Protein AF-A0AAJ7UCP9-F1 (afdb_monomer)

pLDDT: mean 80.77, std 21.47, range [36.91, 97.5]

Structure (mmCIF, N/CA/C/O backbone):
data_AF-A0AAJ7UCP9-F1
#
_entry.id   AF-A0AAJ7UCP9-F1
#
loop_
_atom_site.group_PDB
_atom_site.id
_atom_site.type_symbol
_atom_site.label_atom_id
_atom_site.label_alt_id
_atom_site.label_comp_id
_atom_site.label_asym_id
_atom_site.label_entity_id
_atom_site.label_seq_id
_atom_site.pdbx_PDB_ins_code
_atom_site.Cartn_x
_atom_site.Cartn_y
_atom_site.Cartn_z
_atom_site.occupancy
_atom_site.B_iso_or_equiv
_atom_site.auth_seq_id
_atom_site.auth_comp_id
_atom_site.auth_asym_id
_atom_site.auth_atom_id
_atom_site.pdbx_PDB_model_num
ATOM 1 N N . MET A 1 1 ? -4.574 -0.780 25.353 1.00 46.28 1 MET A N 1
ATOM 2 C CA . MET A 1 1 ? -3.978 -1.548 24.231 1.00 46.28 1 MET A CA 1
ATOM 3 C C . MET A 1 1 ? -4.463 -1.150 22.820 1.00 46.28 1 MET A C 1
ATOM 5 O O . MET A 1 1 ? -3.881 -1.641 21.863 1.00 46.28 1 MET A O 1
ATOM 9 N N . SER A 1 2 ? -5.448 -0.257 22.624 1.00 55.25 2 SER A N 1
ATOM 10 C CA . SER A 1 2 ? -5.991 0.068 21.282 1.00 55.25 2 SER A CA 1
ATOM 11 C C . SER A 1 2 ? -5.187 1.094 20.460 1.00 55.25 2 SER A C 1
ATOM 13 O O . SER A 1 2 ? -5.271 1.090 19.234 1.00 55.25 2 SER A O 1
ATOM 15 N N . ASN A 1 3 ? -4.373 1.949 21.095 1.00 64.62 3 ASN A N 1
ATOM 16 C CA . ASN A 1 3 ? -3.638 3.004 20.380 1.00 64.62 3 ASN A CA 1
ATOM 17 C C . ASN A 1 3 ? -2.491 2.474 19.493 1.00 64.62 3 ASN A C 1
ATOM 19 O O . ASN A 1 3 ? -2.240 3.058 18.444 1.00 64.62 3 ASN A O 1
ATOM 23 N N . SER A 1 4 ? -1.841 1.352 19.837 1.00 82.81 4 SER A N 1
ATOM 24 C CA . SER A 1 4 ? -0.689 0.834 19.065 1.00 82.81 4 SER A CA 1
ATOM 25 C C . SER A 1 4 ? -1.065 0.438 17.635 1.00 82.81 4 SER A C 1
ATOM 27 O O . SER A 1 4 ? -0.449 0.899 16.676 1.00 82.81 4 SER A O 1
ATOM 29 N N . LEU A 1 5 ? -2.137 -0.347 17.475 1.00 90.31 5 LEU A N 1
ATOM 30 C CA . LEU A 1 5 ? -2.531 -0.874 16.165 1.00 90.31 5 LEU A CA 1
ATOM 31 C C . LEU A 1 5 ? -2.939 0.239 15.199 1.00 90.31 5 LEU A C 1
ATOM 33 O O . LE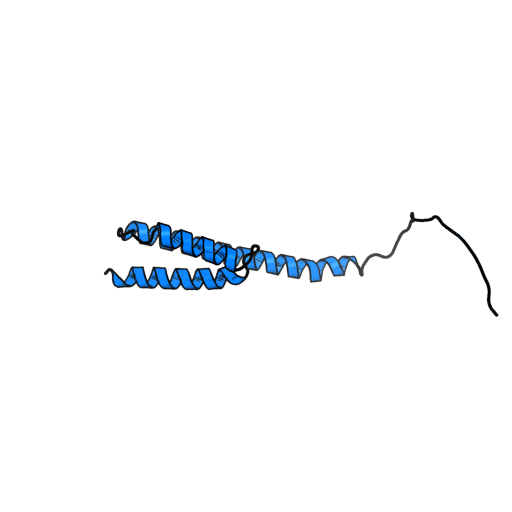U A 1 5 ? -2.591 0.203 14.022 1.00 90.31 5 LEU A O 1
ATOM 37 N N . ARG A 1 6 ? -3.619 1.280 15.694 1.00 90.75 6 ARG A N 1
ATOM 38 C CA . ARG A 1 6 ? -3.981 2.437 14.868 1.00 90.75 6 ARG A CA 1
ATOM 39 C C . ARG A 1 6 ? -2.742 3.158 14.335 1.00 90.75 6 ARG A C 1
ATOM 41 O O . ARG A 1 6 ? -2.719 3.543 13.166 1.00 90.75 6 ARG A O 1
ATOM 48 N N . HIS A 1 7 ? -1.714 3.325 15.167 1.00 94.12 7 HIS A N 1
ATOM 49 C CA . HIS A 1 7 ? -0.445 3.906 14.732 1.00 94.12 7 HIS A CA 1
ATOM 50 C C . HIS A 1 7 ? 0.233 3.043 13.662 1.00 94.12 7 HIS A C 1
ATOM 52 O O . HIS A 1 7 ? 0.639 3.580 12.632 1.00 94.12 7 HIS A O 1
ATOM 58 N N . GLU A 1 8 ? 0.291 1.724 13.852 1.00 94.88 8 GLU A N 1
ATOM 59 C CA . GLU A 1 8 ? 0.863 0.792 12.871 1.00 94.88 8 GLU A CA 1
ATOM 60 C C . GLU A 1 8 ? 0.142 0.850 11.517 1.00 94.88 8 GLU A C 1
ATOM 62 O O . GLU A 1 8 ? 0.791 0.924 10.474 1.00 94.88 8 GLU A O 1
ATOM 67 N N . VAL A 1 9 ? -1.195 0.902 11.520 1.00 95.38 9 VAL A N 1
ATOM 68 C CA . VAL A 1 9 ? -2.006 1.020 10.295 1.00 95.38 9 VAL A CA 1
ATOM 69 C C . VAL A 1 9 ? -1.691 2.316 9.549 1.00 95.38 9 VAL A C 1
ATOM 71 O O . VAL A 1 9 ? -1.508 2.304 8.329 1.00 95.38 9 VAL A O 1
ATOM 74 N N . ILE A 1 10 ? -1.586 3.438 10.267 1.00 95.25 10 ILE A N 1
ATOM 75 C CA . ILE A 1 10 ? -1.259 4.737 9.665 1.00 95.25 10 ILE A CA 1
ATOM 76 C C . ILE A 1 10 ? 0.153 4.724 9.069 1.00 95.25 10 ILE A C 1
ATOM 78 O O . ILE A 1 10 ? 0.353 5.245 7.968 1.00 95.25 10 ILE A O 1
ATOM 82 N N . GLN A 1 11 ? 1.127 4.138 9.769 1.00 96.69 11 GLN A N 1
ATOM 83 C CA . GLN A 1 11 ? 2.495 4.032 9.259 1.00 96.69 11 GLN A CA 1
ATOM 84 C C . GLN A 1 11 ? 2.555 3.166 8.004 1.00 96.69 11 GLN A C 1
ATOM 86 O O . GLN A 1 11 ? 3.121 3.590 6.995 1.00 96.69 11 GLN A O 1
ATOM 91 N N . LEU A 1 12 ? 1.885 2.013 8.018 1.00 97.25 12 LEU A N 1
ATOM 92 C CA . LEU A 1 12 ? 1.807 1.134 6.858 1.00 97.25 12 LEU A CA 1
ATOM 93 C C . LEU A 1 12 ? 1.178 1.839 5.651 1.00 97.25 12 LEU A C 1
ATOM 95 O O . LEU A 1 12 ? 1.696 1.743 4.540 1.00 97.25 12 LEU A O 1
ATOM 99 N N . TYR A 1 13 ? 0.100 2.601 5.854 1.00 97.06 13 TYR A N 1
ATOM 100 C CA . TYR A 1 13 ? -0.527 3.373 4.781 1.00 97.06 13 TYR A CA 1
ATOM 101 C C . TYR A 1 13 ? 0.448 4.380 4.151 1.00 97.06 13 TYR A C 1
ATOM 103 O O . TYR A 1 13 ? 0.542 4.471 2.926 1.00 97.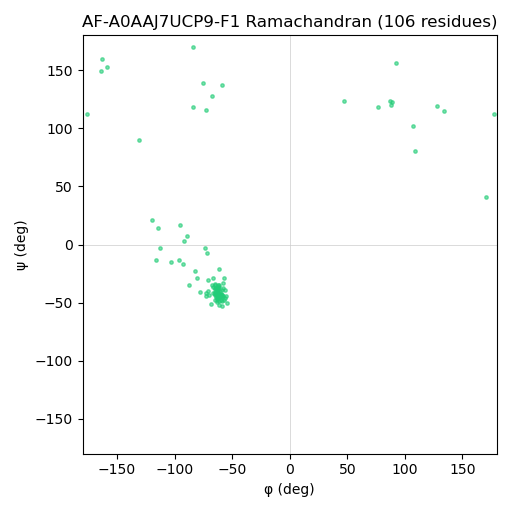06 13 TYR A O 1
ATOM 111 N N . LYS A 1 14 ? 1.209 5.114 4.974 1.00 97.06 14 LYS A N 1
ATOM 112 C CA . LYS A 1 14 ? 2.216 6.075 4.496 1.00 97.06 14 LYS A CA 1
ATOM 113 C C . LYS A 1 14 ? 3.356 5.385 3.746 1.00 97.06 14 LYS A C 1
ATOM 115 O O . LYS A 1 14 ? 3.746 5.863 2.681 1.00 97.06 14 LYS A O 1
ATOM 120 N N . GLN A 1 15 ? 3.849 4.262 4.266 1.00 97.00 15 GLN A N 1
ATOM 121 C CA . GLN A 1 15 ? 4.907 3.477 3.632 1.00 97.00 15 GLN A CA 1
ATOM 122 C C . GLN A 1 15 ? 4.462 2.955 2.261 1.00 97.00 15 GLN A C 1
ATOM 124 O O . GLN A 1 15 ? 5.152 3.166 1.266 1.00 97.00 15 GLN A O 1
ATOM 129 N N . LEU A 1 16 ? 3.270 2.356 2.175 1.00 96.88 16 LEU A N 1
ATOM 130 C CA . LEU A 1 16 ? 2.724 1.868 0.908 1.00 96.88 16 LEU A CA 1
ATOM 131 C C . LEU A 1 16 ? 2.493 3.002 -0.093 1.00 96.88 16 LEU A C 1
ATOM 133 O O . LEU A 1 16 ? 2.766 2.835 -1.279 1.00 96.88 16 LEU A O 1
ATOM 137 N N . LEU A 1 17 ? 2.040 4.172 0.363 1.00 96.19 17 LEU A N 1
ATOM 138 C CA . LEU A 1 17 ? 1.872 5.338 -0.503 1.00 96.19 17 LEU A CA 1
ATOM 139 C C . LEU A 1 17 ? 3.210 5.841 -1.066 1.00 96.19 17 LEU A C 1
ATOM 141 O O . LEU A 1 17 ? 3.252 6.312 -2.201 1.00 96.19 17 LEU A O 1
ATOM 145 N N . HIS A 1 18 ? 4.290 5.751 -0.288 1.00 95.50 18 HIS A N 1
ATOM 146 C CA . HIS A 1 18 ? 5.636 6.088 -0.744 1.00 95.50 18 HIS A CA 1
ATOM 147 C C . HIS A 1 18 ? 6.144 5.085 -1.788 1.00 95.50 18 HIS A C 1
ATOM 149 O O . HIS A 1 18 ? 6.515 5.495 -2.888 1.00 95.50 18 HIS A O 1
ATOM 155 N N . LEU A 1 19 ? 6.077 3.785 -1.485 1.00 94.88 19 LEU A N 1
ATOM 156 C CA . LEU A 1 19 ? 6.513 2.712 -2.387 1.00 94.88 19 LEU A CA 1
ATOM 157 C C . LEU A 1 19 ? 5.710 2.687 -3.698 1.00 94.88 19 LEU A C 1
ATOM 159 O O . LEU A 1 19 ? 6.251 2.452 -4.774 1.00 94.88 19 LEU A O 1
ATOM 163 N N . GLY A 1 20 ? 4.413 2.990 -3.632 1.00 94.25 20 GLY A N 1
ATOM 164 C CA . GLY A 1 20 ? 3.518 2.995 -4.787 1.00 94.25 20 GLY A CA 1
ATOM 165 C C . GLY A 1 20 ? 3.695 4.161 -5.767 1.00 94.25 20 GLY A C 1
ATOM 166 O O . GLY A 1 20 ? 2.999 4.196 -6.782 1.00 94.25 20 GLY A O 1
ATOM 167 N N . ARG A 1 21 ? 4.594 5.124 -5.509 1.00 93.06 21 ARG A N 1
ATOM 168 C CA . ARG A 1 21 ? 4.817 6.280 -6.405 1.00 93.06 21 ARG A CA 1
ATOM 169 C C . ARG A 1 21 ? 5.317 5.871 -7.784 1.00 93.06 21 ARG A C 1
ATOM 171 O O . ARG A 1 21 ? 4.930 6.474 -8.779 1.00 93.06 21 ARG A O 1
ATOM 178 N N . GLU A 1 22 ? 6.132 4.826 -7.838 1.00 87.75 22 GLU A N 1
ATOM 179 C CA . GLU A 1 22 ? 6.690 4.298 -9.083 1.00 87.75 22 GLU A CA 1
ATOM 180 C C . GLU A 1 22 ? 5.884 3.128 -9.658 1.00 87.75 22 GLU A C 1
ATOM 182 O O . GLU A 1 22 ? 6.379 2.361 -10.489 1.00 87.75 22 GLU A O 1
ATOM 187 N N . TYR A 1 23 ? 4.639 2.954 -9.207 1.00 92.94 23 TYR A N 1
ATOM 188 C CA . TYR A 1 23 ? 3.800 1.872 -9.692 1.00 92.94 23 TYR A CA 1
ATOM 189 C C . TYR A 1 23 ? 3.613 1.976 -11.220 1.00 92.94 23 TYR A C 1
ATOM 191 O O . TYR A 1 23 ? 3.336 3.071 -11.713 1.00 92.94 23 TYR A O 1
ATOM 199 N N . PRO A 1 24 ? 3.692 0.870 -11.991 1.00 90.81 24 PRO A N 1
ATOM 200 C CA . PRO A 1 24 ? 3.686 0.927 -13.459 1.00 90.81 24 PRO A CA 1
ATOM 201 C C . PRO A 1 24 ? 2.465 1.612 -14.083 1.00 90.81 24 PRO A C 1
ATOM 203 O O . PRO A 1 24 ? 2.566 2.180 -15.162 1.00 90.81 24 PRO A O 1
ATOM 206 N N . LYS A 1 25 ? 1.309 1.569 -13.407 1.00 92.81 25 LYS A N 1
ATOM 207 C CA . LYS A 1 25 ? 0.068 2.234 -13.850 1.00 92.81 25 LYS A CA 1
ATOM 208 C C . LYS A 1 25 ? -0.075 3.676 -13.338 1.00 92.81 25 LYS A C 1
ATOM 210 O O . LYS A 1 25 ? -1.132 4.277 -13.495 1.00 92.81 25 LYS A O 1
ATOM 215 N N . GLY A 1 26 ? 0.960 4.211 -12.696 1.00 93.62 26 GLY A N 1
ATOM 216 C CA . GLY A 1 26 ? 0.993 5.547 -12.111 1.00 93.62 26 GLY A CA 1
ATOM 217 C C . GLY A 1 26 ? 0.580 5.602 -10.637 1.00 93.62 26 GLY A C 1
ATOM 218 O O . GLY A 1 26 ? -0.172 4.763 -10.127 1.00 93.62 26 GLY A O 1
ATOM 219 N N . ALA A 1 27 ? 1.059 6.646 -9.957 1.00 94.31 27 ALA A N 1
ATOM 220 C CA . ALA A 1 27 ? 0.846 6.867 -8.527 1.00 94.31 27 ALA A CA 1
ATOM 221 C C . ALA A 1 27 ? -0.633 7.090 -8.161 1.00 94.31 27 ALA A C 1
ATOM 223 O O . ALA A 1 27 ? -1.088 6.599 -7.128 1.00 94.31 27 ALA A O 1
ATOM 224 N N . ALA A 1 28 ? -1.398 7.797 -9.003 1.00 95.31 28 ALA A N 1
ATOM 225 C CA . ALA A 1 28 ? -2.823 8.056 -8.771 1.00 95.31 28 ALA A CA 1
ATOM 226 C C . ALA A 1 28 ? -3.638 6.752 -8.759 1.00 95.31 28 ALA A C 1
ATOM 228 O O . ALA A 1 28 ? -4.365 6.477 -7.804 1.00 95.31 28 ALA A O 1
ATOM 229 N N . TYR A 1 29 ? -3.414 5.891 -9.758 1.00 95.94 29 TYR A N 1
ATOM 230 C CA . TYR A 1 29 ? -4.052 4.578 -9.843 1.00 95.94 29 TYR A CA 1
ATOM 231 C C . TYR A 1 29 ? -3.782 3.731 -8.593 1.00 95.94 29 TYR A C 1
ATOM 233 O O . TYR A 1 29 ? -4.697 3.124 -8.026 1.00 95.94 29 TYR A O 1
ATOM 241 N N . PHE A 1 30 ? -2.523 3.695 -8.143 1.00 96.31 30 PHE A N 1
ATOM 242 C CA . PHE A 1 30 ? -2.150 2.956 -6.941 1.00 96.31 30 PHE A CA 1
ATOM 243 C C . PHE A 1 30 ? -2.807 3.546 -5.688 1.00 96.31 30 PHE A C 1
ATOM 245 O O . PHE A 1 30 ? -3.426 2.808 -4.918 1.00 96.31 30 PHE A O 1
ATOM 252 N N . ARG A 1 31 ? -2.735 4.871 -5.508 1.00 96.56 31 ARG A N 1
ATOM 253 C CA . ARG A 1 31 ? -3.324 5.587 -4.368 1.00 96.56 31 ARG A CA 1
ATOM 254 C C . ARG A 1 31 ? -4.817 5.306 -4.230 1.00 96.56 31 ARG A C 1
ATOM 256 O O . ARG A 1 31 ? -5.272 5.018 -3.125 1.00 96.56 31 ARG A O 1
ATOM 263 N N . ASP A 1 32 ? -5.571 5.332 -5.324 1.00 97.44 32 ASP A N 1
ATOM 264 C CA . ASP A 1 32 ? -7.016 5.094 -5.276 1.00 97.44 32 ASP A CA 1
ATOM 265 C C . ASP A 1 32 ? -7.358 3.655 -4.888 1.00 97.44 32 ASP A C 1
ATOM 267 O O . ASP A 1 32 ? -8.360 3.396 -4.217 1.00 97.44 32 ASP A O 1
ATOM 271 N N . ARG A 1 33 ? -6.541 2.685 -5.311 1.00 96.06 33 ARG A N 1
ATOM 272 C CA . ARG A 1 33 ? -6.708 1.275 -4.926 1.00 96.06 33 ARG A CA 1
ATOM 273 C C . ARG A 1 33 ? -6.319 1.043 -3.473 1.00 96.06 33 ARG A C 1
ATOM 275 O O . ARG A 1 33 ? -7.051 0.354 -2.763 1.00 96.06 33 ARG A O 1
ATOM 282 N N . LEU A 1 34 ? -5.226 1.658 -3.027 1.00 96.50 34 LEU A N 1
ATOM 283 C CA . LEU A 1 34 ? -4.786 1.622 -1.638 1.00 96.50 34 LEU A CA 1
ATOM 284 C C . LEU A 1 34 ? -5.871 2.199 -0.724 1.00 96.50 34 LEU A C 1
ATOM 286 O O . LEU A 1 34 ? -6.336 1.513 0.182 1.00 96.50 34 LEU A O 1
ATOM 290 N N . LYS A 1 35 ? -6.352 3.413 -1.023 1.00 96.75 35 LYS A N 1
ATOM 291 C CA . LYS A 1 35 ? -7.417 4.079 -0.263 1.00 96.75 35 LYS A CA 1
ATOM 292 C C . LYS A 1 35 ? -8.662 3.198 -0.159 1.00 96.75 35 LYS A C 1
ATOM 294 O O . LYS A 1 35 ? -9.128 2.949 0.947 1.00 96.75 35 LYS A O 1
ATOM 299 N N . ARG A 1 36 ? -9.150 2.660 -1.284 1.00 97.06 36 ARG A N 1
ATOM 300 C CA . ARG A 1 36 ? -10.309 1.750 -1.302 1.00 97.06 36 ARG A CA 1
ATOM 301 C C . ARG A 1 36 ? -10.089 0.502 -0.448 1.00 97.06 36 ARG A C 1
ATOM 303 O O . ARG A 1 36 ? -11.006 0.059 0.233 1.00 97.06 36 ARG A O 1
ATOM 310 N N . SER A 1 37 ? -8.884 -0.068 -0.456 1.00 95.19 37 SER A N 1
ATOM 311 C CA . SER A 1 37 ? -8.577 -1.252 0.352 1.00 95.19 37 SER A CA 1
ATOM 312 C C . SER A 1 37 ? -8.614 -0.974 1.854 1.00 95.19 37 SER A C 1
ATOM 314 O O . SER A 1 37 ? -9.149 -1.789 2.600 1.00 95.19 37 SER A O 1
ATOM 316 N N . PHE A 1 38 ? -8.078 0.166 2.292 1.00 95.75 38 PHE A N 1
ATOM 317 C CA . PHE A 1 38 ? -8.112 0.564 3.702 1.00 95.75 38 PHE A CA 1
ATOM 318 C C . PHE A 1 38 ? -9.528 0.959 4.135 1.00 95.75 38 PHE A C 1
ATOM 320 O O . PHE A 1 38 ? -9.968 0.548 5.200 1.00 95.75 38 PHE A O 1
ATOM 327 N N . GLN A 1 39 ? -10.275 1.671 3.284 1.00 95.88 39 GLN A N 1
ATOM 328 C CA . GLN A 1 39 ? -11.666 2.046 3.564 1.00 95.88 39 GLN A CA 1
ATOM 329 C C . GLN A 1 39 ? -12.578 0.831 3.762 1.00 95.88 39 GLN A C 1
ATOM 331 O O . GLN A 1 39 ? -13.389 0.836 4.677 1.00 95.88 39 GLN A O 1
ATOM 336 N N . ARG A 1 40 ? -12.414 -0.233 2.964 1.00 95.62 40 ARG A N 1
ATOM 337 C CA . ARG A 1 40 ? -13.204 -1.470 3.117 1.00 95.62 40 ARG A CA 1
ATOM 338 C C . ARG A 1 40 ? -13.021 -2.177 4.462 1.00 95.62 40 ARG A C 1
ATOM 340 O O . ARG A 1 40 ? -13.875 -2.970 4.821 1.00 95.62 40 ARG A 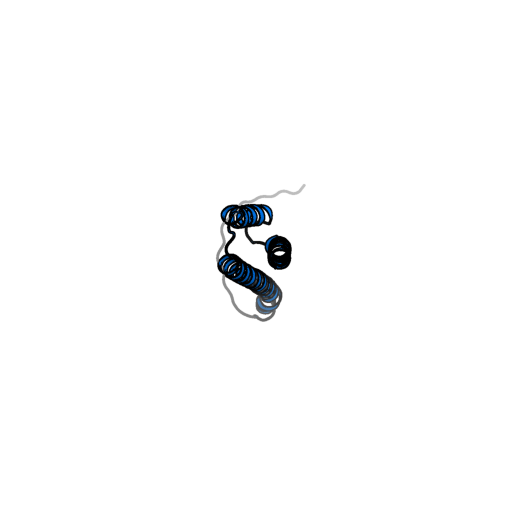O 1
ATOM 347 N N . ASN A 1 41 ? -11.921 -1.921 5.169 1.00 92.88 41 ASN A N 1
ATOM 348 C CA . ASN A 1 41 ? -11.615 -2.542 6.460 1.00 92.88 41 ASN A CA 1
ATOM 349 C C . ASN A 1 41 ? -11.615 -1.515 7.610 1.00 92.88 41 ASN A C 1
ATOM 351 O O . ASN A 1 41 ? -11.081 -1.798 8.676 1.00 92.88 41 ASN A O 1
ATOM 355 N N . ALA A 1 42 ? -12.153 -0.307 7.396 1.00 91.69 42 ALA A N 1
ATOM 356 C CA . ALA A 1 42 ? -12.072 0.784 8.370 1.00 91.69 42 ALA A CA 1
ATOM 357 C C . ALA A 1 42 ? -12.867 0.509 9.657 1.00 91.69 42 ALA A C 1
ATOM 359 O O . ALA A 1 42 ? -12.478 0.986 10.721 1.00 91.69 42 ALA A O 1
ATOM 360 N N . ASP A 1 43 ? -13.940 -0.276 9.550 1.00 93.25 43 ASP A N 1
ATOM 361 C CA . ASP A 1 43 ? -14.828 -0.617 10.664 1.00 93.25 43 ASP A CA 1
ATOM 362 C C . ASP A 1 43 ? -14.432 -1.917 11.382 1.00 93.25 43 ASP A C 1
ATOM 364 O O . ASP A 1 43 ? -15.122 -2.338 12.310 1.00 93.25 43 ASP A O 1
ATOM 368 N N . GLU A 1 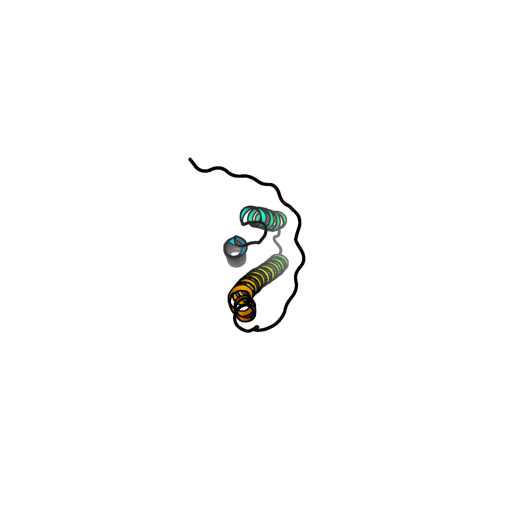44 ? -13.328 -2.558 10.980 1.00 93.44 44 GLU A N 1
ATOM 369 C CA . GLU A 1 44 ? -12.833 -3.761 11.648 1.00 93.44 44 GLU A CA 1
ATOM 370 C C . GLU A 1 44 ? -12.331 -3.416 13.057 1.00 93.44 44 GLU A C 1
ATOM 372 O O . GLU A 1 44 ? -11.519 -2.506 13.246 1.00 93.44 44 GLU A O 1
ATOM 377 N N . ARG A 1 45 ? -12.829 -4.145 14.060 1.00 92.38 45 ARG A N 1
ATOM 378 C CA . ARG A 1 45 ? -12.524 -3.913 15.483 1.00 92.38 45 ARG A CA 1
ATOM 379 C C . ARG A 1 45 ? -11.779 -5.070 16.125 1.00 92.38 45 ARG A C 1
ATOM 381 O O . ARG A 1 45 ? -11.253 -4.902 17.223 1.00 92.38 45 ARG A O 1
ATOM 388 N N . ASP A 1 46 ? -11.730 -6.216 15.455 1.00 94.06 46 ASP A N 1
ATOM 389 C CA . ASP A 1 46 ? -11.029 -7.396 15.930 1.00 94.06 46 ASP A CA 1
ATOM 390 C C . ASP A 1 46 ? -9.500 -7.202 15.821 1.00 94.06 46 ASP A C 1
ATOM 392 O O . ASP A 1 46 ? -8.963 -7.073 14.711 1.00 94.06 46 ASP A O 1
ATOM 396 N N . PRO A 1 47 ? -8.765 -7.187 16.951 1.00 92.62 47 PRO A N 1
ATOM 397 C CA . PRO A 1 47 ? -7.318 -7.002 16.953 1.00 92.62 47 PRO A CA 1
ATOM 398 C C . PRO A 1 47 ? -6.557 -8.052 16.138 1.00 92.62 47 PRO A C 1
ATOM 400 O O . PRO A 1 47 ? -5.518 -7.722 15.562 1.00 92.62 47 PRO A O 1
ATOM 403 N N . GLU A 1 48 ? -7.035 -9.297 16.080 1.00 94.38 48 GLU A N 1
ATOM 404 C CA . GLU A 1 48 ? -6.353 -10.373 15.354 1.00 94.38 48 GLU A CA 1
ATOM 405 C C . GLU A 1 48 ? -6.484 -10.181 13.845 1.00 94.38 48 GLU A C 1
ATOM 407 O O . GLU A 1 48 ? -5.487 -10.227 13.115 1.00 94.38 48 GLU A O 1
ATOM 412 N N . LYS A 1 49 ? -7.686 -9.835 13.374 1.00 95.25 49 LYS A N 1
ATOM 413 C CA . LYS A 1 49 ? -7.913 -9.495 11.964 1.00 95.25 49 LYS A CA 1
ATOM 414 C C . LYS A 1 49 ? -7.128 -8.262 11.541 1.00 95.25 49 LYS A C 1
ATOM 416 O O . LYS A 1 49 ? -6.536 -8.261 10.462 1.00 95.25 49 LYS A O 1
ATOM 421 N N . ILE A 1 50 ? -7.053 -7.233 12.390 1.00 94.94 50 ILE A N 1
ATOM 422 C CA . ILE A 1 50 ? -6.241 -6.039 12.110 1.00 94.94 50 ILE A CA 1
ATOM 423 C C . ILE A 1 50 ? -4.765 -6.422 11.937 1.00 94.94 50 ILE A C 1
ATOM 425 O O . ILE A 1 50 ? -4.117 -5.957 10.998 1.00 94.94 50 ILE A O 1
ATOM 429 N N . ARG A 1 51 ? -4.228 -7.302 12.792 1.00 95.31 51 ARG A N 1
ATOM 430 C CA . ARG A 1 51 ? -2.844 -7.792 12.669 1.00 95.31 51 ARG A CA 1
ATO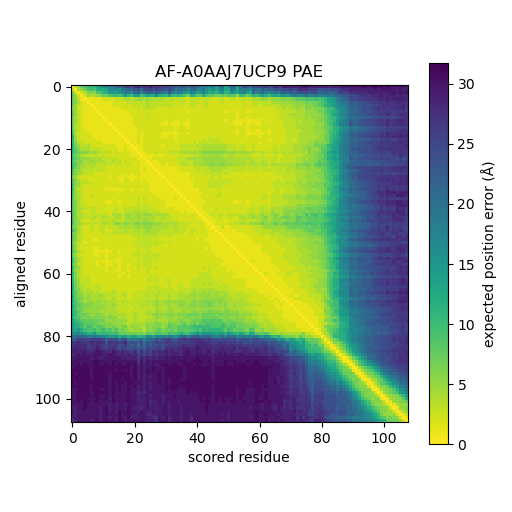M 431 C C . ARG A 1 51 ? -2.621 -8.576 11.378 1.00 95.31 51 ARG A C 1
ATOM 433 O O . ARG A 1 51 ? -1.626 -8.324 10.698 1.00 95.31 51 ARG A O 1
ATOM 440 N N . ALA A 1 52 ? -3.553 -9.449 11.001 1.00 96.25 52 ALA A N 1
ATOM 441 C CA . ALA A 1 52 ? -3.480 -10.192 9.744 1.00 96.25 52 ALA A CA 1
ATOM 442 C C . ALA A 1 52 ? -3.516 -9.257 8.517 1.00 96.25 52 ALA A C 1
ATOM 444 O O . ALA A 1 52 ? -2.742 -9.414 7.569 1.00 96.25 52 ALA A O 1
ATOM 445 N N . LEU A 1 53 ? -4.364 -8.224 8.543 1.00 96.38 53 LEU A N 1
ATOM 446 C CA . LEU A 1 53 ? -4.422 -7.202 7.494 1.00 96.38 53 LEU A CA 1
ATOM 447 C C . LEU A 1 53 ? -3.131 -6.376 7.415 1.00 96.38 53 LEU A C 1
ATOM 449 O O . LEU A 1 53 ? -2.645 -6.097 6.315 1.00 96.38 53 LEU A O 1
ATOM 453 N N . LEU A 1 54 ? -2.552 -6.014 8.563 1.00 96.12 54 LEU A N 1
ATOM 454 C CA . LEU A 1 54 ? -1.253 -5.342 8.641 1.00 96.12 54 LEU A CA 1
ATOM 455 C C . LEU A 1 54 ? -0.143 -6.202 8.028 1.00 96.12 54 LEU A C 1
ATOM 457 O O . LEU A 1 54 ? 0.664 -5.700 7.247 1.00 96.12 54 LEU A O 1
ATOM 461 N N . GLU A 1 55 ? -0.107 -7.495 8.344 1.00 96.88 55 GLU A N 1
ATOM 462 C CA . GLU A 1 55 ? 0.866 -8.428 7.776 1.00 96.88 55 GLU A CA 1
ATOM 463 C C . GLU A 1 55 ? 0.718 -8.557 6.259 1.00 96.88 55 GLU A C 1
ATOM 465 O O . GLU A 1 55 ? 1.705 -8.437 5.527 1.00 96.88 55 GLU A O 1
ATOM 470 N N . ARG A 1 56 ? -0.519 -8.684 5.771 1.00 96.44 56 ARG A N 1
ATOM 471 C CA . ARG A 1 56 ? -0.805 -8.683 4.335 1.00 96.44 56 ARG A CA 1
ATOM 472 C C . ARG A 1 56 ? -0.325 -7.399 3.662 1.00 96.44 56 ARG A C 1
ATOM 474 O O . ARG A 1 56 ? 0.281 -7.455 2.595 1.00 96.44 56 ARG A O 1
ATOM 481 N N . GLY A 1 57 ? -0.564 -6.237 4.265 1.00 96.62 57 GLY A N 1
ATOM 482 C CA . GLY A 1 57 ? -0.085 -4.975 3.705 1.00 96.62 57 GLY A CA 1
ATOM 483 C C . GLY A 1 57 ? 1.445 -4.862 3.722 1.00 96.62 57 GLY A C 1
ATOM 484 O O . GLY A 1 57 ? 2.021 -4.372 2.753 1.00 96.62 57 GLY A O 1
ATOM 485 N N . ARG A 1 58 ? 2.126 -5.382 4.754 1.00 97.31 58 ARG A N 1
ATOM 486 C CA . ARG A 1 58 ? 3.600 -5.480 4.781 1.00 97.31 58 ARG A CA 1
ATOM 487 C C . ARG A 1 58 ? 4.136 -6.385 3.671 1.00 97.31 58 ARG A C 1
ATOM 489 O O . ARG A 1 58 ? 5.144 -6.058 3.051 1.00 97.31 58 ARG A O 1
ATOM 496 N N . TYR A 1 59 ? 3.457 -7.496 3.385 1.00 97.50 59 TYR A N 1
ATOM 497 C CA . TYR A 1 59 ? 3.793 -8.357 2.250 1.00 97.50 59 TYR A CA 1
ATOM 498 C C . TYR A 1 59 ? 3.703 -7.603 0.917 1.00 97.50 59 TYR A C 1
ATOM 500 O O . TYR A 1 59 ? 4.671 -7.603 0.163 1.00 97.50 59 TYR A O 1
ATOM 508 N N . VAL A 1 60 ? 2.614 -6.860 0.688 1.00 95.50 60 VAL A N 1
ATOM 509 C CA . VAL A 1 60 ? 2.460 -6.010 -0.509 1.00 95.50 60 VAL A CA 1
ATOM 510 C C . VAL A 1 60 ? 3.585 -4.973 -0.619 1.00 95.50 60 VAL A C 1
ATOM 512 O O . VAL A 1 60 ? 4.071 -4.708 -1.716 1.00 95.50 60 VAL A O 1
ATOM 515 N N . GLY A 1 61 ? 4.037 -4.399 0.501 1.00 95.94 61 GLY A N 1
ATOM 516 C CA . GLY A 1 61 ? 5.196 -3.500 0.520 1.00 95.94 61 GLY A CA 1
ATOM 517 C C . GLY A 1 61 ? 6.460 -4.158 -0.043 1.00 95.94 61 GLY A C 1
ATOM 518 O O . GLY A 1 61 ? 7.087 -3.605 -0.945 1.00 95.94 61 GLY A O 1
ATOM 519 N N . ARG A 1 62 ? 6.773 -5.380 0.408 1.00 96.31 62 ARG A N 1
ATOM 520 C CA . ARG A 1 62 ? 7.920 -6.161 -0.092 1.00 96.31 62 ARG A CA 1
ATOM 521 C C . ARG A 1 62 ? 7.798 -6.497 -1.580 1.00 96.31 62 ARG A C 1
ATOM 523 O O . ARG A 1 62 ? 8.788 -6.450 -2.304 1.00 96.31 62 ARG A O 1
ATOM 530 N N . GLU A 1 63 ? 6.593 -6.798 -2.063 1.00 94.88 63 GLU A N 1
ATOM 531 C CA . GLU A 1 63 ? 6.363 -7.034 -3.496 1.00 94.88 63 GLU A CA 1
ATOM 532 C C . GLU A 1 63 ? 6.615 -5.779 -4.342 1.00 94.88 63 GLU A C 1
ATOM 534 O O . GLU A 1 63 ? 7.176 -5.870 -5.436 1.00 94.88 63 GLU A O 1
ATOM 539 N N . LEU A 1 64 ? 6.233 -4.598 -3.844 1.00 94.25 64 LEU A N 1
ATOM 540 C CA . LEU A 1 64 ? 6.493 -3.328 -4.529 1.00 94.25 64 LEU A CA 1
ATOM 541 C C . LEU A 1 64 ? 7.994 -3.028 -4.616 1.00 94.25 64 LEU A C 1
ATOM 543 O O . LEU A 1 64 ? 8.472 -2.617 -5.674 1.00 94.25 64 LEU A O 1
ATOM 547 N N . GLU A 1 65 ? 8.741 -3.275 -3.541 1.00 93.44 65 GLU A N 1
ATOM 548 C CA . GLU A 1 65 ? 10.203 -3.151 -3.528 1.00 93.44 65 GLU A CA 1
ATOM 549 C C . GLU A 1 65 ? 10.852 -4.134 -4.512 1.00 93.44 65 GLU A C 1
ATOM 551 O O . GLU A 1 65 ? 11.678 -3.747 -5.342 1.00 93.44 65 GLU A O 1
ATOM 556 N N . ALA A 1 66 ? 10.423 -5.398 -4.507 1.00 94.19 66 ALA A N 1
ATOM 557 C CA . ALA A 1 66 ? 10.906 -6.399 -5.455 1.00 94.19 66 ALA A CA 1
ATOM 558 C C . ALA A 1 66 ? 10.634 -5.984 -6.913 1.00 94.19 66 ALA A C 1
ATOM 560 O O . ALA A 1 66 ? 11.523 -6.063 -7.767 1.00 94.19 66 ALA A O 1
ATOM 561 N N . LEU A 1 67 ? 9.435 -5.469 -7.200 1.00 91.62 67 LEU A N 1
ATOM 562 C CA . LEU A 1 67 ? 9.075 -4.954 -8.521 1.00 91.62 67 LEU A CA 1
ATOM 563 C C . LEU A 1 67 ? 9.993 -3.798 -8.949 1.00 91.62 67 LEU A C 1
ATOM 565 O O . LEU A 1 67 ? 10.440 -3.757 -10.102 1.00 91.62 67 LEU A O 1
ATOM 569 N N . TYR A 1 68 ? 10.305 -2.882 -8.026 1.00 90.69 68 TYR A N 1
ATOM 570 C CA . TYR A 1 68 ? 11.254 -1.795 -8.254 1.00 90.69 68 TYR A CA 1
ATOM 571 C C . TYR A 1 68 ? 12.645 -2.329 -8.629 1.00 90.69 68 TYR A C 1
ATOM 573 O O . TYR A 1 68 ? 13.210 -1.918 -9.650 1.00 90.69 68 TYR A O 1
ATOM 581 N N . HIS A 1 69 ? 13.172 -3.300 -7.875 1.00 91.44 69 HIS A N 1
ATOM 582 C CA . HIS A 1 69 ? 14.476 -3.908 -8.150 1.00 91.44 69 HIS A CA 1
ATOM 583 C C . HIS A 1 69 ? 14.525 -4.595 -9.517 1.00 91.44 69 HIS A C 1
ATOM 585 O O . HIS A 1 69 ? 15.464 -4.366 -10.282 1.00 91.44 69 HIS A O 1
ATOM 591 N N . VAL A 1 70 ? 13.491 -5.363 -9.877 1.00 91.06 70 VAL A N 1
ATOM 592 C CA . VAL A 1 70 ? 13.395 -6.016 -11.193 1.00 91.06 70 VAL A CA 1
ATOM 593 C C . VAL A 1 70 ? 13.393 -4.981 -12.317 1.00 91.06 70 VAL A C 1
ATOM 595 O O . VAL A 1 70 ? 14.094 -5.145 -13.319 1.00 91.06 70 VAL A O 1
ATOM 598 N N . ARG A 1 71 ? 12.640 -3.886 -12.167 1.00 89.19 71 ARG A N 1
ATOM 599 C CA . ARG A 1 71 ? 12.590 -2.812 -13.167 1.00 89.19 71 ARG A CA 1
ATOM 600 C C . ARG A 1 71 ? 13.951 -2.138 -13.336 1.00 89.19 71 ARG A C 1
ATOM 602 O O . ARG A 1 71 ? 14.395 -1.958 -14.473 1.00 89.19 71 ARG A O 1
ATOM 609 N N . LYS A 1 72 ? 14.624 -1.809 -12.228 1.00 89.88 72 LYS A N 1
ATOM 610 C CA . LYS A 1 72 ? 15.961 -1.198 -12.230 1.00 89.88 72 LYS A CA 1
ATOM 611 C C . LYS A 1 72 ? 16.994 -2.129 -12.861 1.00 89.88 72 LYS A C 1
ATOM 613 O O . LYS A 1 72 ? 17.731 -1.700 -13.743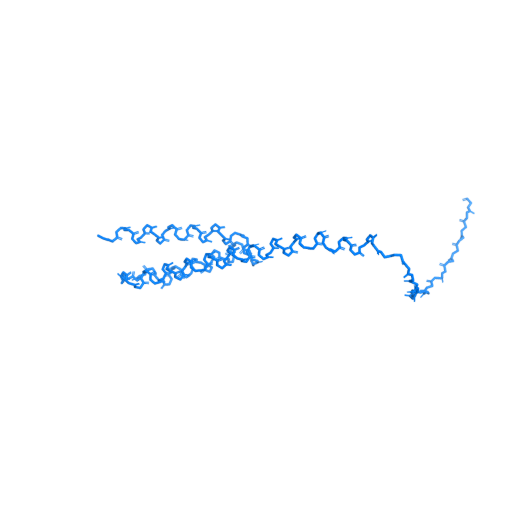 1.00 89.88 72 LYS A O 1
ATOM 618 N N . TYR A 1 73 ? 16.982 -3.409 -12.495 1.00 93.25 73 TYR A N 1
ATOM 619 C CA . TYR A 1 73 ? 17.854 -4.418 -13.090 1.00 93.25 73 TYR A CA 1
ATOM 620 C C . TYR A 1 73 ? 17.618 -4.562 -14.600 1.00 93.25 73 TYR A C 1
ATOM 622 O O . TYR A 1 73 ? 18.568 -4.533 -15.375 1.00 93.25 73 TYR A O 1
ATOM 630 N N . ARG A 1 74 ? 16.359 -4.625 -15.057 1.00 90.00 74 ARG A N 1
ATOM 631 C CA . ARG A 1 74 ? 16.027 -4.669 -16.495 1.00 90.00 74 ARG A CA 1
ATOM 632 C C . ARG A 1 74 ? 16.493 -3.422 -17.249 1.00 90.00 74 ARG A C 1
ATOM 634 O O . ARG A 1 74 ? 16.835 -3.515 -18.425 1.00 90.00 74 ARG A O 1
ATOM 641 N N . ALA A 1 75 ? 16.453 -2.247 -16.624 1.00 89.69 75 ALA A N 1
ATOM 642 C CA . ALA A 1 75 ? 16.975 -1.018 -17.221 1.00 89.69 75 ALA A CA 1
ATOM 643 C C . ALA A 1 75 ? 18.509 -1.040 -17.302 1.00 89.69 75 ALA A C 1
ATOM 645 O O . ALA A 1 75 ? 19.060 -0.720 -18.350 1.00 89.69 75 ALA A O 1
ATOM 646 N N . LEU A 1 76 ? 19.178 -1.483 -16.234 1.00 91.75 76 LEU A N 1
ATOM 647 C CA . LEU A 1 76 ? 20.630 -1.639 -16.186 1.00 91.75 76 LEU A CA 1
ATOM 648 C C . LEU A 1 76 ? 21.109 -2.646 -17.238 1.00 91.75 76 LEU A C 1
ATOM 650 O O . LEU A 1 76 ? 21.930 -2.310 -18.083 1.00 91.75 76 LEU A O 1
ATOM 654 N N . LYS A 1 7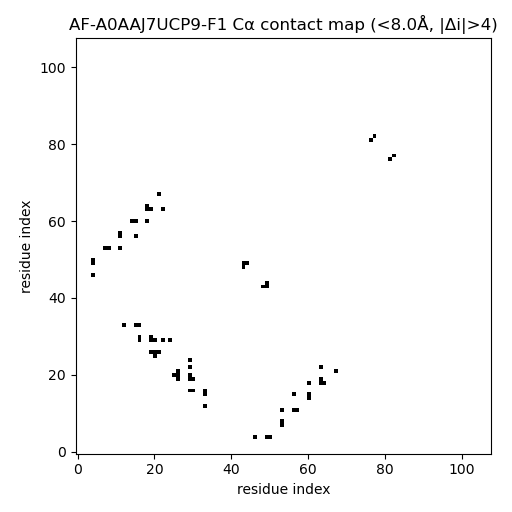7 ? 20.520 -3.847 -17.262 1.00 90.56 77 LYS A N 1
ATOM 655 C CA . LYS A 1 77 ? 20.877 -4.903 -18.214 1.00 90.56 77 LYS A CA 1
ATOM 656 C C . LYS A 1 77 ? 20.758 -4.433 -19.667 1.00 90.56 77 LYS A C 1
ATOM 658 O O . LYS A 1 77 ? 21.617 -4.747 -20.481 1.00 90.56 77 LYS A O 1
ATOM 663 N N . ARG A 1 78 ? 19.721 -3.646 -19.981 1.00 89.25 78 ARG A N 1
ATOM 664 C CA . ARG A 1 78 ? 19.529 -3.066 -21.318 1.00 89.25 78 ARG A CA 1
ATOM 665 C C . ARG A 1 78 ? 20.646 -2.114 -21.733 1.00 89.25 78 ARG A C 1
ATOM 667 O O . ARG A 1 78 ? 20.997 -2.113 -22.898 1.00 89.25 78 ARG A O 1
ATOM 674 N N . ARG A 1 79 ? 21.197 -1.334 -20.804 1.00 88.88 79 ARG A N 1
ATOM 675 C CA . ARG A 1 79 ? 22.279 -0.384 -21.100 1.00 88.88 79 ARG A CA 1
ATOM 676 C C . ARG A 1 79 ? 23.634 -1.072 -21.239 1.00 88.88 79 ARG A C 1
ATOM 678 O O . ARG A 1 79 ? 24.383 -0.738 -22.134 1.00 88.88 79 ARG A O 1
ATOM 685 N N . TYR A 1 80 ? 23.935 -2.043 -20.381 1.00 86.62 80 TYR A N 1
ATOM 686 C CA . TYR A 1 80 ? 25.272 -2.645 -20.356 1.00 86.62 80 TYR A CA 1
ATOM 687 C C . TYR A 1 80 ? 25.443 -3.826 -21.322 1.00 86.62 80 TYR A C 1
ATOM 689 O O . TYR A 1 80 ? 26.509 -3.967 -21.900 1.00 86.62 80 TYR A O 1
ATOM 697 N N . TYR A 1 81 ? 24.416 -4.656 -21.544 1.00 77.31 81 TYR A N 1
ATOM 698 C CA . TYR A 1 81 ? 24.575 -5.900 -22.320 1.00 77.31 81 TYR A CA 1
ATOM 699 C C . TYR A 1 81 ? 24.043 -5.839 -23.761 1.00 77.31 81 TYR A C 1
ATOM 701 O O . TYR A 1 81 ? 24.365 -6.720 -24.547 1.00 77.31 81 TYR A O 1
ATOM 709 N N . TYR A 1 82 ? 23.232 -4.838 -24.132 1.00 62.25 82 TYR A N 1
ATOM 710 C CA . TYR A 1 82 ? 22.818 -4.649 -25.537 1.00 62.25 82 TYR A CA 1
ATOM 711 C C . TYR A 1 82 ? 23.742 -3.697 -26.314 1.00 62.25 82 TYR A C 1
ATOM 713 O O . TYR A 1 82 ? 23.713 -3.707 -27.545 1.00 62.25 82 TYR A O 1
ATOM 721 N N . ASP A 1 83 ? 24.562 -2.897 -25.626 1.00 56.09 83 ASP A N 1
ATOM 722 C CA . ASP A 1 83 ? 25.626 -2.113 -26.267 1.00 56.09 83 ASP A CA 1
ATOM 723 C C . ASP A 1 83 ? 26.869 -2.971 -26.550 1.00 56.09 83 ASP A C 1
ATOM 725 O O . ASP A 1 83 ? 27.517 -2.779 -27.575 1.00 56.09 83 ASP A O 1
ATOM 729 N N . ASP A 1 84 ? 27.126 -4.010 -25.749 1.00 52.50 84 ASP A N 1
ATOM 730 C CA . ASP A 1 84 ? 28.249 -4.940 -25.959 1.00 52.50 84 ASP A CA 1
ATOM 731 C C . ASP A 1 84 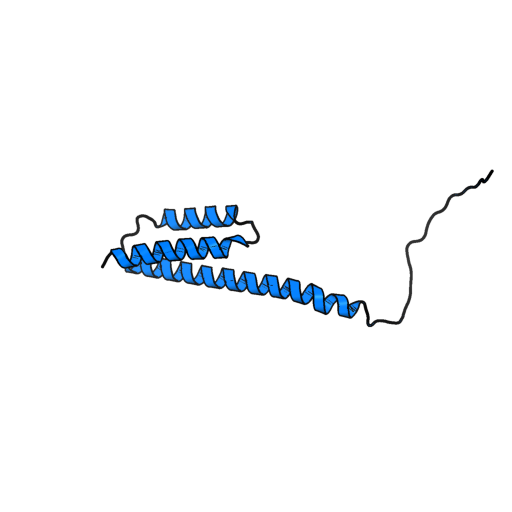? 28.100 -5.757 -27.262 1.00 52.50 84 ASP A C 1
ATOM 733 O O . ASP A 1 84 ? 29.054 -5.983 -28.005 1.00 52.50 84 ASP A O 1
ATOM 737 N N . THR A 1 85 ? 26.862 -6.095 -27.648 1.00 52.88 85 THR A N 1
ATOM 738 C CA . THR A 1 85 ? 26.566 -6.737 -28.944 1.00 52.88 85 THR A CA 1
ATOM 739 C C . THR A 1 85 ? 26.714 -5.812 -30.157 1.00 52.88 85 THR A C 1
ATOM 741 O O . THR A 1 85 ? 26.602 -6.280 -31.287 1.00 52.88 85 THR A O 1
ATOM 744 N N . ARG A 1 86 ? 26.944 -4.505 -29.961 1.00 53.00 86 ARG A N 1
ATOM 745 C CA . ARG A 1 86 ? 27.153 -3.543 -31.058 1.00 53.00 86 ARG A CA 1
ATOM 746 C C . ARG A 1 86 ? 28.624 -3.283 -31.377 1.00 53.00 86 ARG A C 1
ATOM 748 O O . ARG A 1 86 ? 28.896 -2.716 -32.429 1.00 53.00 86 ARG A O 1
ATOM 755 N N . VAL A 1 87 ? 29.559 -3.699 -30.518 1.00 52.19 87 VAL A N 1
ATOM 756 C CA . VAL A 1 87 ? 30.993 -3.376 -30.674 1.00 52.19 87 VAL A CA 1
ATOM 757 C C . VAL A 1 87 ? 31.859 -4.613 -30.987 1.00 52.19 87 VAL A C 1
ATOM 759 O O . VAL A 1 87 ? 33.042 -4.478 -31.275 1.00 52.19 87 VAL A O 1
ATOM 762 N N . GLY A 1 88 ? 31.283 -5.822 -31.034 1.00 47.91 88 GLY A N 1
ATOM 763 C CA . GLY A 1 88 ? 32.047 -7.077 -31.150 1.00 47.91 88 GLY A CA 1
ATOM 764 C C . GLY A 1 88 ? 31.791 -7.974 -32.368 1.00 47.91 88 GLY A C 1
ATOM 765 O O . GLY A 1 88 ? 32.074 -9.164 -32.276 1.00 47.91 88 GLY A O 1
ATOM 766 N N . GLY A 1 89 ? 31.244 -7.480 -33.485 1.00 42.06 89 GLY A N 1
ATOM 767 C CA . GLY A 1 89 ? 30.917 -8.326 -34.646 1.00 42.06 89 GLY A CA 1
ATOM 768 C C . GLY A 1 89 ? 31.435 -7.783 -35.975 1.00 42.06 89 GLY A C 1
ATOM 769 O O . GLY A 1 89 ? 30.723 -7.057 -36.660 1.00 42.06 89 GLY A O 1
ATOM 770 N N . VAL A 1 90 ? 32.652 -8.161 -36.367 1.00 52.84 90 VAL A N 1
ATOM 771 C CA . VAL A 1 90 ? 33.115 -8.034 -37.757 1.00 52.84 90 VAL A CA 1
ATOM 772 C C . VAL A 1 90 ? 32.631 -9.261 -38.541 1.00 52.84 90 VAL A C 1
ATOM 774 O O . VAL A 1 90 ? 33.052 -10.371 -38.231 1.00 52.84 90 VAL A O 1
ATOM 777 N N . GLY A 1 91 ? 31.806 -9.059 -39.578 1.00 40.34 91 GLY A N 1
ATOM 778 C CA . GLY A 1 91 ? 31.712 -9.980 -40.725 1.00 40.34 91 GLY A CA 1
ATOM 779 C C . GLY A 1 91 ? 30.309 -10.370 -41.223 1.00 40.34 91 GLY A C 1
ATOM 780 O O . GLY A 1 91 ? 29.608 -11.125 -40.562 1.00 40.34 91 GLY A O 1
ATOM 781 N N . GLY A 1 92 ? 29.990 -9.956 -42.463 1.00 38.12 92 GLY A N 1
ATOM 782 C CA . GLY A 1 92 ? 28.946 -10.518 -43.348 1.00 38.12 92 GLY A CA 1
ATOM 783 C C . GLY A 1 92 ? 27.556 -9.890 -43.169 1.00 38.12 92 GLY A C 1
ATOM 784 O O . GLY A 1 92 ? 27.021 -9.898 -42.076 1.00 38.12 92 GLY A O 1
ATOM 785 N N . GLY A 1 93 ? 26.872 -9.300 -44.150 1.00 38.66 93 GLY A N 1
ATOM 786 C CA . GLY A 1 93 ? 26.868 -9.504 -45.597 1.00 38.66 93 GLY A CA 1
ATOM 787 C C . GLY A 1 93 ? 25.405 -9.704 -46.040 1.00 38.66 93 GLY A C 1
ATOM 788 O O . GLY A 1 93 ? 24.774 -10.650 -45.590 1.00 38.66 93 GLY A O 1
ATOM 789 N N . GLY A 1 94 ? 24.886 -8.826 -46.912 1.00 36.97 94 GLY A N 1
ATOM 790 C CA . GLY A 1 94 ? 23.565 -8.931 -47.570 1.00 36.97 94 GLY A CA 1
ATOM 791 C C . GLY A 1 94 ? 22.409 -8.307 -46.766 1.00 36.97 94 GLY A C 1
ATOM 792 O O . GLY A 1 94 ? 22.162 -8.692 -45.637 1.00 36.97 94 GLY A O 1
ATOM 793 N N . GLY A 1 95 ? 21.656 -7.306 -47.223 1.00 36.91 95 GLY A N 1
ATOM 794 C CA . GLY A 1 95 ? 21.290 -6.937 -48.587 1.00 36.91 95 GLY A CA 1
ATOM 795 C C . GLY A 1 95 ? 19.818 -7.292 -48.818 1.00 36.91 95 GLY A C 1
ATOM 796 O O . GLY A 1 95 ? 19.527 -8.461 -49.018 1.00 36.91 95 GLY A O 1
ATOM 797 N N . ALA A 1 96 ? 18.914 -6.305 -48.777 1.00 42.62 96 ALA A N 1
ATOM 798 C CA . ALA A 1 96 ? 17.665 -6.257 -49.555 1.00 42.62 96 ALA A CA 1
ATOM 799 C C . ALA A 1 96 ? 16.860 -4.999 -49.188 1.00 42.62 96 ALA A C 1
ATOM 801 O O . ALA A 1 96 ? 16.351 -4.871 -48.079 1.00 42.62 96 ALA A O 1
ATOM 802 N N . GLY A 1 97 ? 16.740 -4.078 -50.141 1.00 39.50 97 GLY A N 1
ATOM 803 C CA . GLY A 1 97 ? 15.886 -2.895 -50.037 1.00 39.50 97 GLY A CA 1
ATOM 804 C C . GLY A 1 97 ? 16.122 -1.905 -51.173 1.00 39.50 97 GLY A C 1
ATOM 805 O O . GLY A 1 97 ? 16.240 -0.712 -50.927 1.00 39.50 97 GLY A O 1
ATOM 806 N N . GLY A 1 98 ? 16.300 -2.412 -52.396 1.00 39.00 98 GLY A N 1
ATOM 807 C CA . GLY A 1 98 ? 16.383 -1.590 -53.600 1.00 39.00 98 GLY A CA 1
ATOM 808 C C . GLY A 1 98 ? 15.007 -1.227 -54.167 1.00 39.00 98 GLY A C 1
ATOM 809 O O . GLY A 1 98 ? 14.000 -1.841 -53.820 1.00 39.00 98 GLY A O 1
ATOM 810 N N . THR A 1 99 ? 15.056 -0.310 -55.142 1.00 42.84 99 THR A N 1
ATOM 811 C CA . THR A 1 99 ? 13.999 0.231 -56.031 1.00 42.84 99 THR A CA 1
ATOM 812 C C . THR A 1 99 ? 13.225 1.424 -55.455 1.00 42.84 99 THR A C 1
ATOM 814 O O . THR A 1 99 ? 12.662 1.330 -54.376 1.00 42.84 99 THR A O 1
ATOM 817 N N . GLY A 1 100 ? 13.146 2.604 -56.078 1.00 38.38 100 GLY A N 1
ATOM 818 C CA . GLY A 1 100 ? 13.731 3.224 -57.282 1.00 38.38 100 GLY A CA 1
ATOM 819 C C . GLY A 1 100 ? 13.506 4.753 -57.136 1.00 38.38 100 GLY A C 1
ATOM 820 O O . GLY A 1 100 ? 12.705 5.162 -56.308 1.00 38.38 100 GLY A O 1
ATOM 821 N N . GLY A 1 101 ? 14.195 5.693 -57.782 1.00 40.50 101 GLY A N 1
ATOM 822 C CA . GLY A 1 101 ? 14.723 5.709 -59.140 1.00 40.50 101 GLY A CA 1
ATOM 823 C C . GLY A 1 101 ? 13.923 6.693 -60.016 1.00 40.50 101 GLY A C 1
ATOM 824 O O . GLY A 1 101 ? 13.056 6.243 -60.753 1.00 40.50 101 GLY A O 1
ATOM 825 N N . HIS A 1 102 ? 14.206 8.001 -59.923 1.00 43.03 102 HIS A N 1
ATOM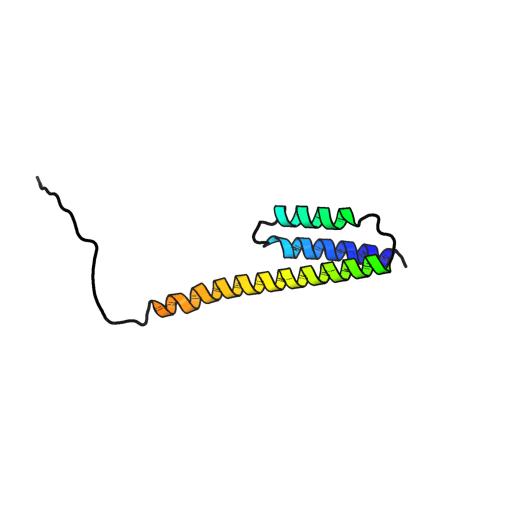 826 C CA . HIS A 1 102 ? 14.040 9.066 -60.949 1.00 43.03 102 HIS A CA 1
ATOM 827 C C . HIS A 1 102 ? 14.615 10.361 -60.327 1.00 43.03 102 HIS A C 1
ATOM 829 O O . HIS A 1 102 ? 14.167 10.736 -59.249 1.00 43.03 102 HIS A O 1
ATOM 835 N N . GLY A 1 103 ? 15.727 10.960 -60.783 1.00 43.50 103 GLY A N 1
ATOM 836 C CA . GLY A 1 103 ? 15.935 11.605 -62.096 1.00 43.50 103 GLY A CA 1
ATOM 837 C C . GLY A 1 103 ? 15.224 12.967 -62.056 1.00 43.50 103 GLY A C 1
ATOM 838 O O . GLY A 1 103 ? 14.028 12.970 -61.808 1.00 43.50 103 GLY A O 1
ATOM 839 N N . THR A 1 104 ? 15.828 14.148 -62.191 1.00 53.22 104 THR A N 1
ATOM 840 C CA . THR A 1 104 ? 16.976 14.661 -62.971 1.00 53.22 104 THR A CA 1
ATOM 841 C C . THR A 1 104 ? 17.381 16.028 -62.358 1.00 53.22 104 THR A C 1
ATOM 843 O O . THR A 1 104 ? 16.570 16.617 -61.647 1.00 53.22 104 THR A O 1
ATOM 846 N N . SER A 1 105 ? 18.653 16.453 -62.381 1.00 52.50 105 SER A N 1
ATOM 847 C CA . SER A 1 105 ? 19.216 17.493 -63.290 1.00 52.50 105 SER A CA 1
ATOM 848 C C . SER A 1 105 ? 18.339 18.764 -63.372 1.00 52.50 105 SER A C 1
ATOM 850 O O . SER A 1 105 ? 17.150 18.652 -63.635 1.00 52.50 105 SER A O 1
ATOM 852 N N . ASP A 1 106 ? 18.799 19.983 -63.095 1.00 49.94 106 ASP A N 1
ATOM 853 C CA . ASP A 1 106 ? 19.986 20.630 -63.653 1.00 49.94 106 ASP A CA 1
ATOM 854 C C . ASP A 1 106 ? 20.513 21.769 -62.761 1.00 49.94 106 ASP A C 1
ATOM 856 O O . ASP A 1 106 ? 19.776 22.402 -62.002 1.00 49.94 106 ASP A O 1
ATOM 860 N N . GLN A 1 107 ? 21.821 21.991 -62.884 1.00 48.34 107 GLN A N 1
ATOM 861 C CA . GLN A 1 107 ? 22.525 23.215 -62.521 1.00 48.34 107 GLN A CA 1
ATOM 862 C C . GLN A 1 107 ? 22.249 24.287 -63.581 1.00 48.34 107 GLN A C 1
ATOM 864 O O . GLN A 1 107 ? 22.302 23.972 -64.765 1.00 48.34 107 GLN A O 1
ATOM 869 N N . ASP A 1 108 ? 22.033 25.525 -63.144 1.00 49.97 108 ASP A N 1
ATOM 870 C CA . ASP A 1 108 ? 22.702 26.733 -63.652 1.00 49.97 108 ASP A CA 1
ATOM 871 C C . ASP A 1 108 ? 22.579 27.851 -62.600 1.00 49.97 108 ASP A C 1
ATOM 873 O O . ASP A 1 108 ? 21.479 28.001 -62.013 1.00 49.97 108 ASP A O 1
#

Radius of gyration: 27.6 Å; Cα contacts (8 Å, |Δi|>4): 36; chains: 1; bounding box: 48×37×88 Å

Solvent-accessible surface area (backbone atoms only — not comparable to full-atom values): 6778 Å² total; per-residue (Å²): 130,71,70,61,60,57,52,52,53,54,49,50,53,53,52,44,56,59,62,29,50,76,36,94,82,35,36,66,59,43,48,56,51,50,50,52,57,53,60,78,52,65,85,68,79,55,70,66,60,52,50,53,53,49,50,52,52,53,52,52,44,53,52,48,52,52,52,50,51,52,52,52,49,55,54,50,49,54,62,63,60,59,50,53,72,72,76,71,76,91,81,87,83,86,89,90,86,81,88,84,91,79,90,77,88,82,90,133

Foldseek 3Di:
DPPPLVVLVVVLLVLQLVLQCVPVVHSVVSNVVSVVVCVVCVPPDDPVVSVVVSVVSVVVSVVSVVVVVVVVVVVVCCVPVVVVVVPPDDDDDDDDDDDDDDDDDDDD

Nearest PDB structures (foldseek):
  6uxe-assembly1_B  TM=8.545E-01  e=2.618E-02  Homo sapiens
  8pk8-assembly1_B  TM=8.711E-01  e=5.506E-02  Homo sapiens
  6odd-assembly1_B  TM=8.916E-01  e=9.615E-02  Homo sapiens
  8beh-assembly1_n  TM=8.766E-01  e=1.562E+00  Arabidopsis thaliana
  7qsk-assembly1_n  TM=7.095E-01  e=1.380E+00  Bos taurus

InterPro domains:
  IPR008011 Complex 1 LYR protein domain [PF05347] (8-58)
  IPR045296 ETFRF1, LYR domain [cd20265] (6-79)
  IPR052000 Electron transfer flavoprotein regulatory factor 1 [PTHR21024] (2-84)

Sequence (108 aa):
MSNSLRHEVIQLYKQLLHLGREYPKGAAYFRDRLKRSFQRNADERDPEKIRALLERGRYVGRELEALYHVRKYRALKRRYYYDDTRVGGVGGGGGAGGTGGHGTSDQD

Secondary structure (DSSP, 8-state):
--HHHHHHHHHHHHHHHHHGGG-TT-HHHHHHHHHHHHHTTTT---HHHHHHHHHHHHHHHHHHHHHHHHHHHHHHHHHHHHHHTTTS--------------------

Mean predicted aligned error: 12.42 Å

Organism: Petromyzon marinus (NCBI:txid7757)